Protein AF-K1R6K2-F1 (afdb_monomer)

Nearest PDB structures (foldseek):
  6g49-as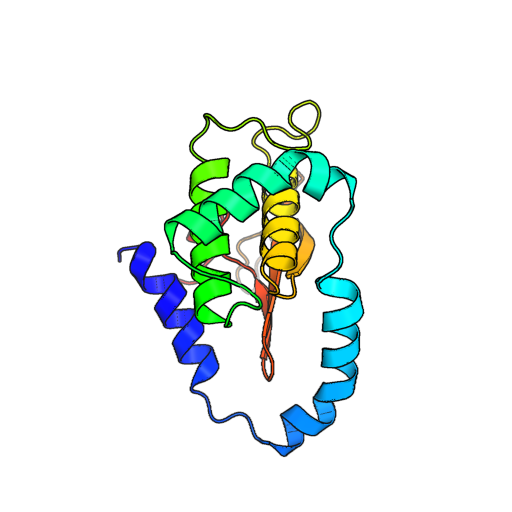sembly1_A  TM=6.440E-01  e=1.504E-04  Pseudomonas aeruginosa PAO1
  6g4h-assembly1_A  TM=6.684E-01  e=3.053E-04  Pseudomonas aeruginosa PAO1

Solvent-accessible surface area (backbone atoms only — not comparable to full-atom values): 10050 Å² total; per-residue (Å²): 130,66,70,87,55,52,58,62,46,54,57,49,58,70,68,65,57,86,65,56,68,68,55,50,61,69,44,40,70,56,48,56,49,41,54,68,60,25,34,68,63,61,66,70,56,46,71,76,44,37,69,60,58,51,48,44,32,52,76,73,71,57,74,87,82,64,52,75,67,56,20,50,53,38,37,51,57,47,49,54,55,50,69,69,76,81,48,88,54,81,54,54,90,80,33,59,97,36,46,58,32,49,15,51,55,51,20,45,45,29,11,70,46,70,41,34,26,39,68,43,76,50,72,66,78,88,81,54,92,99,54,93,74,85,86,53,79,87,30,49,45,33,40,27,29,36,61,38,90,86,77,44,80,40,76,54,88,76,53,95,78,51,74,79,70,57,84,129

Organism: NCBI:txid408170

pLDDT: mean 81.95, std 18.0, range [26.06, 97.25]

Sequence (168 aa):
ADTSTILPQILNDLQQSEVDSAYLQMESAYRDFVDAYALAVPQEFTDEMGSLLEEVKQNFNFFGVLTKEEAQLCALAFLETCFDGNTSLPLDSTAKGTTYQYATVAALALRYYGIPARYVEGFTVKTQENFNISATAENAGAWVEVYQDGVGWLPLALTPGLESLAPE

Foldseek 3Di:
DPPVPPVVVVVVVVVPPPQDPVQLVVCVVVVVVLLVPQLDADVVQCVQCVVVLVVLCVVVPHDDQDDPVSLVSSLVVSLCVCPVPPDDAPCCVPQNPFLQSSAVNSSNSSSPNSWRKDKDWDFDDDDDPPDDDDTDPVRTHMWMWTQDRSPGTDTDPPDVPCVVVPDD

Secondary structure (DSSP, 8-state):
--HHHHHHHHHHHHHHS---HHHHHHHHHHHHHHHHHHT---HHHHHHHHHHHHHHHHHTT--SSPPHHHHHHHHHHHHHHHTSS-S--TTTTTSTTSHHHHHHHHHHHHHHTT--EEEEEEE-----TT-PPPP-GGGEEEEEEEEETTTEEEE---STTTGGGS--

Mean predicted aligned error: 8.68 Å

Radius of gyration: 17.08 Å; Cα contacts (8 Å, |Δi|>4): 175; chains: 1; bounding box: 48×33×52 Å

Structure (mmCIF, N/CA/C/O backbone):
data_AF-K1R6K2-F1
#
_entry.id   AF-K1R6K2-F1
#
loop_
_atom_site.group_PDB
_atom_site.id
_atom_site.type_symbol
_atom_site.label_atom_id
_atom_site.label_alt_id
_atom_site.label_comp_id
_atom_site.label_asym_id
_atom_site.label_entity_id
_atom_site.label_seq_id
_atom_site.pdbx_PDB_ins_code
_atom_site.Cartn_x
_atom_site.Cartn_y
_atom_site.Cartn_z
_atom_site.occupancy
_atom_site.B_iso_or_equiv
_atom_site.auth_seq_id
_atom_site.auth_comp_id
_atom_site.auth_asym_id
_atom_site.auth_atom_id
_atom_site.pdbx_PDB_model_num
ATOM 1 N N . ALA A 1 1 ? -1.245 21.151 -10.884 1.00 43.44 1 ALA A N 1
ATOM 2 C CA . ALA A 1 1 ? -2.244 21.160 -9.801 1.00 43.44 1 ALA A CA 1
ATOM 3 C C . ALA A 1 1 ? -1.566 20.583 -8.568 1.00 43.44 1 ALA A C 1
ATOM 5 O O . ALA A 1 1 ? -0.800 19.641 -8.737 1.00 43.44 1 ALA A O 1
ATOM 6 N N . ASP A 1 2 ? -1.741 21.190 -7.392 1.00 40.12 2 ASP A N 1
ATOM 7 C CA . ASP A 1 2 ? -1.047 20.772 -6.167 1.00 40.12 2 ASP A CA 1
ATOM 8 C C . ASP A 1 2 ? -1.438 19.336 -5.797 1.00 40.12 2 ASP A C 1
ATOM 10 O O . ASP A 1 2 ? -2.604 19.053 -5.516 1.00 40.12 2 ASP A O 1
ATOM 14 N N . THR A 1 3 ? -0.463 18.428 -5.780 1.00 42.59 3 THR A N 1
ATOM 15 C CA . THR A 1 3 ? -0.616 16.999 -5.448 1.00 42.59 3 THR A CA 1
ATOM 16 C C . THR A 1 3 ? -1.313 16.766 -4.102 1.00 42.59 3 THR A C 1
ATOM 18 O O . THR A 1 3 ? -2.033 15.782 -3.950 1.00 42.59 3 THR A O 1
ATOM 21 N N . SER A 1 4 ? -1.217 17.725 -3.176 1.00 46.31 4 SER A N 1
ATOM 22 C CA . SER A 1 4 ? -1.889 17.718 -1.867 1.00 46.31 4 SER A CA 1
ATOM 23 C C . SER A 1 4 ? -3.427 17.847 -1.940 1.00 46.31 4 SER A C 1
ATOM 25 O O . SER A 1 4 ? -4.120 17.517 -0.983 1.00 46.31 4 SER A O 1
ATOM 27 N N . THR A 1 5 ? -3.987 18.275 -3.080 1.00 46.94 5 THR A N 1
ATOM 28 C CA . THR A 1 5 ? -5.449 18.412 -3.279 1.00 46.94 5 THR A CA 1
ATOM 29 C C . THR A 1 5 ? -6.058 17.349 -4.188 1.00 46.94 5 THR A C 1
ATOM 31 O O . THR A 1 5 ? -7.243 17.066 -4.070 1.00 46.94 5 THR A O 1
ATOM 34 N N . ILE A 1 6 ? -5.262 16.706 -5.045 1.00 52.41 6 ILE A N 1
ATOM 35 C CA . ILE A 1 6 ? -5.760 15.731 -6.030 1.00 52.41 6 ILE A CA 1
ATOM 36 C C . ILE A 1 6 ? -6.141 14.406 -5.365 1.00 52.41 6 ILE A C 1
ATOM 38 O O . ILE A 1 6 ? -7.193 13.847 -5.667 1.00 52.41 6 ILE A O 1
ATOM 42 N N . LEU A 1 7 ? -5.312 13.912 -4.443 1.00 48.44 7 LEU A N 1
ATOM 43 C CA . LEU A 1 7 ? -5.557 12.630 -3.784 1.00 48.44 7 LEU A CA 1
ATOM 44 C C . LEU A 1 7 ? -6.838 12.651 -2.922 1.00 48.44 7 LEU A C 1
ATOM 46 O O . LEU A 1 7 ? -7.667 11.762 -3.108 1.00 48.44 7 LEU A O 1
ATOM 50 N N . PRO A 1 8 ? -7.088 13.672 -2.074 1.00 55.22 8 PRO A N 1
ATOM 51 C CA . PRO A 1 8 ? -8.358 13.788 -1.354 1.00 55.22 8 PRO A CA 1
ATOM 52 C C . PRO A 1 8 ? -9.576 13.886 -2.282 1.00 55.22 8 PRO A C 1
ATOM 54 O O . PRO A 1 8 ? -10.631 13.342 -1.970 1.00 55.22 8 PRO A O 1
ATOM 57 N N . GLN A 1 9 ? -9.437 14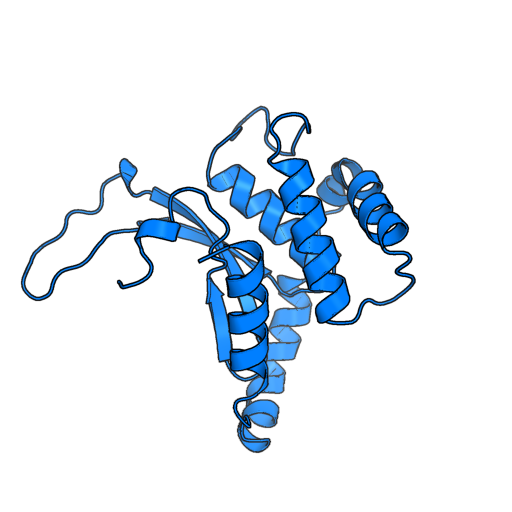.556 -3.432 1.00 50.06 9 GLN A N 1
ATOM 58 C CA . GLN A 1 9 ? -10.521 14.721 -4.402 1.00 50.06 9 GLN A CA 1
ATOM 59 C C . GLN A 1 9 ? -10.890 13.391 -5.070 1.00 50.06 9 GLN A C 1
ATOM 61 O O . GLN A 1 9 ? -12.061 13.034 -5.100 1.00 50.06 9 GLN A O 1
ATOM 66 N N . ILE A 1 10 ? -9.891 12.628 -5.533 1.00 57.06 10 ILE A N 1
ATOM 67 C CA . ILE A 1 10 ? -10.093 11.300 -6.130 1.00 57.06 10 ILE A CA 1
ATOM 68 C C . ILE A 1 10 ? -10.753 10.363 -5.115 1.00 57.06 10 ILE A C 1
ATOM 70 O O . ILE A 1 10 ? -11.705 9.664 -5.450 1.00 57.06 10 ILE A O 1
ATOM 74 N N . LEU A 1 11 ? -10.288 10.382 -3.863 1.00 50.09 11 LEU A N 1
ATOM 75 C CA . LEU A 1 11 ? -10.859 9.565 -2.793 1.00 50.09 11 LEU A CA 1
ATOM 76 C C . LEU A 1 11 ? -12.329 9.927 -2.516 1.00 50.09 11 LEU A C 1
ATOM 78 O O . LEU A 1 11 ? -13.146 9.027 -2.345 1.00 50.09 11 LEU A O 1
ATOM 82 N N . ASN A 1 12 ? -12.681 11.215 -2.539 1.00 55.56 12 ASN A N 1
ATOM 83 C CA . ASN A 1 12 ? -14.046 11.699 -2.308 1.00 55.56 12 ASN A CA 1
ATOM 84 C C . ASN A 1 12 ? -14.983 11.421 -3.502 1.00 55.56 12 ASN A C 1
ATOM 86 O O . ASN A 1 12 ? -16.118 10.984 -3.320 1.00 55.56 12 ASN A O 1
ATOM 90 N N . ASP A 1 13 ? -14.508 11.595 -4.736 1.00 54.56 13 ASP A N 1
ATOM 91 C CA . ASP A 1 13 ? -15.298 11.331 -5.947 1.00 54.56 13 ASP A CA 1
ATOM 92 C C . ASP A 1 13 ? -15.620 9.834 -6.097 1.00 54.56 13 ASP A C 1
ATOM 94 O O . ASP A 1 13 ? -16.729 9.465 -6.488 1.00 54.56 13 ASP A O 1
ATOM 98 N N . LEU A 1 14 ? -14.693 8.957 -5.697 1.00 51.47 14 LEU A N 1
ATOM 99 C CA . LEU A 1 14 ? -14.932 7.514 -5.635 1.00 51.47 14 LEU A CA 1
ATOM 100 C C . LEU A 1 14 ? -15.907 7.120 -4.505 1.00 51.47 14 LEU A C 1
ATOM 102 O O . LEU A 1 14 ? -16.511 6.051 -4.564 1.00 51.47 14 LEU A O 1
ATOM 106 N N . GLN A 1 15 ? -16.064 7.951 -3.468 1.00 52.81 15 GLN A N 1
ATOM 107 C CA . GLN A 1 15 ? -17.018 7.729 -2.371 1.00 52.81 15 GLN A CA 1
ATOM 108 C C . GLN A 1 15 ? -18.445 8.196 -2.711 1.00 52.81 15 GLN A C 1
ATOM 110 O O . GLN A 1 15 ? -19.398 7.697 -2.113 1.00 52.81 15 GLN A O 1
ATOM 115 N N . GLN A 1 16 ? -18.610 9.142 -3.647 1.00 53.47 16 GLN A N 1
ATOM 116 C CA . GLN A 1 16 ? -19.900 9.785 -3.944 1.00 53.47 16 GLN A CA 1
ATOM 117 C C . GLN A 1 16 ? -20.690 9.176 -5.107 1.00 53.47 16 GLN A C 1
ATOM 119 O O . GLN A 1 16 ? -21.864 9.514 -5.274 1.00 53.47 16 GLN A O 1
ATOM 124 N N . SER A 1 17 ? -20.118 8.271 -5.907 1.00 51.47 17 SER A N 1
ATOM 125 C CA . SER A 1 17 ? -20.939 7.491 -6.838 1.00 51.47 17 SER A CA 1
ATOM 126 C C . SER A 1 17 ? -21.860 6.588 -6.017 1.00 51.47 17 SER A C 1
ATOM 128 O O . SER A 1 17 ? -21.354 5.715 -5.319 1.00 51.47 17 SER A O 1
ATOM 130 N N . GLU A 1 18 ? -23.180 6.801 -6.056 1.00 50.28 18 GLU A N 1
ATOM 131 C CA . GLU A 1 18 ? -24.174 5.950 -5.384 1.00 50.28 18 GLU A CA 1
ATOM 132 C C . GLU A 1 18 ? -23.989 4.487 -5.819 1.00 50.28 18 GLU A C 1
ATOM 134 O O . GLU A 1 18 ? -24.503 4.043 -6.847 1.00 50.28 18 GLU A O 1
ATOM 139 N N . VAL A 1 19 ? -23.197 3.737 -5.051 1.00 55.12 19 VAL A N 1
ATOM 140 C CA . VAL A 1 19 ? -22.960 2.318 -5.284 1.00 55.12 19 VAL A CA 1
ATOM 141 C C . VAL A 1 19 ? -24.246 1.589 -4.921 1.00 55.12 19 VAL A C 1
ATOM 143 O O . VAL A 1 19 ? -24.709 1.647 -3.781 1.00 55.12 19 VAL A O 1
ATOM 146 N N . ASP A 1 20 ? -24.834 0.913 -5.904 1.00 59.75 20 ASP A N 1
ATOM 147 C CA . ASP A 1 20 ? -26.072 0.157 -5.750 1.00 59.75 20 ASP A CA 1
ATOM 148 C C . ASP A 1 20 ? -25.959 -0.821 -4.563 1.00 59.75 20 ASP A C 1
ATOM 150 O O . ASP A 1 20 ? -25.097 -1.704 -4.538 1.00 59.75 20 ASP A O 1
ATOM 154 N N . SER A 1 21 ? -26.814 -0.651 -3.549 1.00 65.94 21 SER A N 1
ATOM 155 C CA . SER A 1 21 ? -26.780 -1.414 -2.288 1.00 65.94 21 SER A CA 1
ATOM 156 C C . SER A 1 21 ? -26.759 -2.939 -2.484 1.00 65.94 21 SER A C 1
ATOM 158 O O . SER A 1 21 ? -26.180 -3.661 -1.670 1.00 65.94 21 SER A O 1
ATOM 160 N N . ALA A 1 22 ? -27.328 -3.431 -3.591 1.00 75.38 22 ALA A N 1
ATOM 161 C CA . ALA A 1 22 ? -27.310 -4.843 -3.957 1.00 75.38 22 ALA A CA 1
ATOM 162 C C . ALA A 1 22 ? -25.902 -5.341 -4.323 1.00 75.38 22 ALA A C 1
ATOM 164 O O . ALA A 1 22 ? -25.533 -6.464 -3.975 1.00 75.38 22 ALA A O 1
ATOM 165 N N . TYR A 1 23 ? -25.096 -4.507 -4.986 1.00 75.62 23 TYR A N 1
ATOM 166 C CA . TYR A 1 23 ? -23.710 -4.833 -5.309 1.00 75.62 23 TYR A CA 1
ATOM 167 C C . TYR A 1 23 ? -22.856 -4.913 -4.043 1.00 75.62 23 TYR A C 1
ATOM 169 O O . TYR A 1 23 ? -22.178 -5.915 -3.839 1.00 75.62 23 TYR A O 1
ATOM 177 N N . LEU A 1 24 ? -22.958 -3.926 -3.144 1.00 79.75 24 LEU A N 1
ATOM 178 C CA . LEU A 1 24 ? -22.221 -3.922 -1.869 1.00 79.75 24 LEU A CA 1
ATOM 179 C C . LEU A 1 24 ? -22.564 -5.117 -0.973 1.00 79.75 24 LEU A C 1
ATOM 181 O O . LEU A 1 24 ? -21.716 -5.588 -0.210 1.00 79.75 24 LEU A O 1
ATOM 185 N N . GLN A 1 25 ? -23.806 -5.598 -1.052 1.00 79.88 25 GLN A N 1
ATOM 186 C CA . GLN A 1 25 ? -24.227 -6.809 -0.358 1.00 79.88 25 GLN A CA 1
ATOM 187 C C . GLN A 1 25 ? -23.661 -8.071 -1.018 1.00 79.88 25 GLN A C 1
ATOM 189 O O . GLN A 1 25 ? -23.249 -8.989 -0.319 1.00 79.88 25 GLN A O 1
ATOM 194 N N . MET A 1 26 ? -23.615 -8.130 -2.350 1.00 81.00 26 MET A N 1
ATOM 195 C CA . MET A 1 26 ? -23.042 -9.270 -3.072 1.00 81.00 26 MET A CA 1
ATOM 196 C C . MET A 1 26 ? -21.515 -9.355 -2.920 1.00 81.00 26 MET A C 1
ATOM 198 O O . MET A 1 26 ? -20.956 -10.447 -2.854 1.00 81.00 26 MET A O 1
ATOM 202 N N . GLU A 1 27 ? -20.848 -8.208 -2.828 1.00 87.81 27 GLU A N 1
ATOM 203 C CA . GLU A 1 27 ? -19.400 -8.072 -2.663 1.00 87.81 27 GLU A CA 1
ATOM 204 C C . GLU A 1 27 ? -18.936 -8.278 -1.208 1.00 87.81 27 GLU A C 1
ATOM 206 O O . GLU A 1 27 ? -17.754 -8.522 -0.979 1.00 87.81 27 GLU A O 1
ATOM 211 N N . SER A 1 28 ? -19.842 -8.290 -0.222 1.00 86.50 28 SER A N 1
ATOM 212 C CA . SER A 1 28 ? -19.477 -8.324 1.203 1.00 86.50 28 SER A CA 1
ATOM 213 C C . SER A 1 28 ? -18.603 -9.517 1.597 1.00 86.50 28 SER A C 1
ATOM 215 O O . SER A 1 28 ? -17.694 -9.363 2.400 1.00 86.50 28 SER A O 1
ATOM 217 N N . ALA A 1 29 ? -18.830 -10.698 1.012 1.00 88.44 29 ALA A N 1
ATOM 218 C CA . ALA A 1 29 ? -18.008 -11.876 1.294 1.00 88.44 29 ALA A CA 1
ATOM 219 C C . ALA A 1 29 ? -16.556 -11.703 0.815 1.00 88.44 29 ALA A C 1
ATOM 221 O O . ALA A 1 29 ? -15.629 -12.242 1.420 1.00 88.44 29 ALA A O 1
ATOM 222 N N . TYR A 1 30 ? -16.355 -10.958 -0.275 1.00 89.19 30 TYR A N 1
ATOM 223 C CA . TYR A 1 30 ? -15.021 -10.611 -0.745 1.00 89.19 30 TYR A CA 1
ATOM 224 C C . TYR A 1 30 ? -14.399 -9.521 0.131 1.00 89.19 30 TYR A C 1
ATOM 226 O O . TYR A 1 30 ? -13.232 -9.650 0.491 1.00 89.19 30 TYR A O 1
ATOM 234 N N . ARG A 1 31 ? -15.181 -8.522 0.559 1.00 89.94 31 ARG A N 1
ATOM 235 C CA . ARG A 1 31 ? -14.742 -7.516 1.537 1.00 89.94 31 ARG A CA 1
ATOM 236 C C . ARG A 1 31 ? -14.250 -8.142 2.839 1.00 89.94 31 ARG A C 1
ATOM 238 O O . ARG A 1 31 ? -13.143 -7.845 3.261 1.00 89.94 31 ARG A O 1
ATOM 245 N N . ASP A 1 32 ? -15.005 -9.080 3.409 1.00 90.00 32 ASP A N 1
ATOM 246 C CA . ASP A 1 32 ? -14.619 -9.779 4.642 1.00 90.00 32 ASP A CA 1
ATOM 247 C C . ASP A 1 32 ? -13.285 -10.532 4.472 1.00 90.00 32 ASP A C 1
ATOM 249 O O . ASP A 1 32 ? -12.441 -10.558 5.371 1.00 90.00 32 ASP A O 1
ATOM 253 N N . PHE A 1 33 ? -13.064 -11.132 3.295 1.00 91.25 33 PHE A N 1
ATOM 254 C CA . PHE A 1 33 ? -11.782 -11.747 2.950 1.00 91.25 33 PHE A CA 1
ATOM 255 C C . PHE A 1 33 ? -10.655 -10.708 2.854 1.00 91.25 33 PHE A C 1
ATOM 257 O O . PHE A 1 33 ? -9.552 -10.951 3.352 1.00 91.25 33 PHE A O 1
ATOM 264 N N . VAL A 1 34 ? -10.921 -9.565 2.218 1.00 92.94 34 VAL A N 1
ATOM 265 C CA . VAL A 1 34 ? -9.960 -8.468 2.100 1.00 92.94 34 VAL A CA 1
ATOM 266 C C . VAL A 1 34 ? -9.589 -7.936 3.479 1.00 92.94 34 VAL A C 1
ATOM 268 O O . VAL A 1 34 ? -8.402 -7.845 3.763 1.00 92.94 34 VAL A O 1
ATOM 271 N N . ASP A 1 35 ? -10.547 -7.675 4.360 1.00 87.62 35 ASP A N 1
ATOM 272 C CA . ASP A 1 35 ? -10.273 -7.178 5.710 1.00 87.62 35 ASP A CA 1
ATOM 273 C C . ASP A 1 35 ? -9.438 -8.182 6.519 1.00 87.62 35 ASP A C 1
ATOM 275 O O . ASP A 1 35 ? -8.494 -7.804 7.211 1.00 87.62 35 ASP A O 1
ATOM 279 N N . ALA A 1 36 ? -9.706 -9.484 6.380 1.00 87.44 36 ALA A N 1
ATOM 280 C CA . ALA A 1 36 ? -8.939 -10.518 7.072 1.00 87.44 36 ALA A CA 1
ATOM 281 C C . ALA A 1 36 ? -7.482 -10.638 6.580 1.00 87.44 36 ALA A C 1
ATOM 283 O O . ALA A 1 36 ? -6.582 -10.941 7.364 1.00 87.44 36 ALA A O 1
ATOM 284 N N . TYR A 1 37 ? -7.239 -10.441 5.282 1.00 88.75 37 TYR A N 1
ATOM 285 C CA . TYR A 1 37 ? -5.927 -10.662 4.665 1.00 88.75 37 TYR A CA 1
ATOM 286 C C . TYR A 1 37 ? -5.108 -9.376 4.524 1.00 88.75 37 TYR A C 1
ATOM 288 O O . TYR A 1 37 ? -3.916 -9.326 4.834 1.00 88.75 37 TYR A O 1
ATOM 296 N N . ALA A 1 38 ? -5.749 -8.326 4.033 1.00 93.94 38 ALA A N 1
ATOM 297 C CA . ALA A 1 38 ? -5.127 -7.087 3.617 1.00 93.94 38 ALA A CA 1
ATOM 298 C C . ALA A 1 38 ? -5.071 -6.032 4.718 1.00 93.94 38 ALA A C 1
ATOM 300 O O . ALA A 1 38 ? -4.728 -4.906 4.396 1.00 93.94 38 ALA A O 1
ATOM 301 N N . LEU A 1 39 ? -5.351 -6.386 5.976 1.00 95.12 39 LEU A N 1
ATOM 302 C CA . LEU A 1 39 ? -5.063 -5.572 7.167 1.00 95.12 39 LEU A CA 1
ATOM 303 C C . LEU A 1 39 ? -3.978 -6.187 8.061 1.00 95.12 39 LEU A C 1
ATOM 305 O O . LEU A 1 39 ? -3.554 -5.572 9.035 1.00 95.12 39 LEU A O 1
ATOM 309 N N . ALA A 1 40 ? -3.489 -7.388 7.741 1.00 94.44 40 ALA A N 1
ATOM 310 C CA . ALA A 1 40 ? -2.468 -8.046 8.545 1.00 94.44 40 ALA A CA 1
ATOM 311 C C . ALA A 1 40 ? -1.122 -7.299 8.472 1.00 94.44 40 ALA A C 1
ATOM 313 O O . ALA A 1 40 ? -0.565 -7.095 7.383 1.00 94.44 40 ALA A O 1
ATOM 314 N N . VAL A 1 41 ? -0.584 -6.951 9.646 1.00 95.94 41 VAL A N 1
ATOM 315 C CA . VAL A 1 41 ? 0.726 -6.312 9.825 1.00 95.94 41 VAL A CA 1
ATOM 316 C C . VAL A 1 41 ? 1.646 -7.264 10.603 1.00 95.94 41 VAL A C 1
ATOM 318 O O . VAL A 1 41 ? 1.268 -7.693 11.694 1.00 95.94 41 VAL A O 1
ATOM 321 N N . PRO A 1 42 ? 2.827 -7.628 10.069 1.00 95.69 42 PRO A N 1
ATOM 322 C CA . PRO A 1 42 ? 3.807 -8.433 10.795 1.00 95.69 42 PRO A CA 1
ATOM 323 C C . PRO A 1 42 ? 4.315 -7.726 12.054 1.00 95.69 42 PRO A C 1
ATOM 325 O O . PRO A 1 42 ? 4.496 -6.505 12.052 1.00 95.69 42 PRO A O 1
ATOM 328 N N . GLN A 1 43 ? 4.600 -8.503 13.102 1.00 96.06 43 GLN A N 1
ATOM 329 C CA . GLN A 1 43 ? 5.076 -7.963 14.377 1.00 96.06 43 GLN A CA 1
ATOM 330 C C . GLN A 1 43 ? 6.405 -7.218 14.207 1.00 96.06 43 GLN A C 1
ATOM 332 O O . GLN A 1 43 ? 6.598 -6.163 14.801 1.00 96.06 43 GLN A O 1
ATOM 337 N N . GLU A 1 44 ? 7.282 -7.706 13.329 1.00 95.19 44 GLU A N 1
ATOM 338 C CA . GLU A 1 44 ? 8.582 -7.096 13.050 1.00 95.19 44 GLU A CA 1
ATOM 339 C C . GLU A 1 44 ? 8.435 -5.655 12.541 1.00 95.19 44 GLU A C 1
ATOM 341 O O . GLU A 1 44 ? 9.156 -4.760 12.973 1.00 95.19 44 GLU A O 1
ATOM 346 N N . PHE A 1 45 ? 7.445 -5.397 11.679 1.00 96.06 45 PHE A N 1
ATOM 347 C CA . PHE A 1 45 ? 7.178 -4.041 11.201 1.00 96.06 45 PHE A CA 1
ATOM 348 C C . PHE A 1 45 ? 6.652 -3.141 12.321 1.00 96.06 45 PHE A C 1
ATOM 350 O O . PHE A 1 45 ? 7.042 -1.979 12.410 1.00 96.06 45 PHE A O 1
ATOM 357 N N . THR A 1 46 ? 5.785 -3.665 13.193 1.00 96.56 46 THR A N 1
ATOM 358 C CA . THR A 1 46 ? 5.298 -2.892 14.345 1.00 96.56 46 THR A CA 1
ATOM 359 C C . THR A 1 46 ? 6.388 -2.634 15.381 1.00 96.56 46 THR A C 1
ATOM 361 O O . THR A 1 46 ? 6.383 -1.573 15.997 1.00 96.56 46 THR A O 1
ATOM 364 N N . ASP A 1 47 ? 7.342 -3.547 15.545 1.00 96.25 47 ASP A N 1
ATOM 365 C CA . ASP A 1 47 ? 8.472 -3.367 16.456 1.00 96.25 47 ASP A CA 1
ATOM 366 C C . ASP A 1 47 ? 9.424 -2.274 15.944 1.00 96.25 47 ASP A C 1
ATOM 368 O O . ASP A 1 47 ? 9.911 -1.461 16.729 1.00 96.25 47 ASP A O 1
ATOM 372 N N . GLU A 1 48 ? 9.654 -2.217 14.627 1.00 94.88 48 GLU A N 1
ATOM 373 C CA . GLU A 1 48 ? 10.526 -1.219 13.996 1.00 94.88 48 GLU A CA 1
ATOM 374 C C . GLU A 1 48 ? 9.857 0.160 13.854 1.00 94.88 48 GLU A C 1
ATOM 376 O O . GLU A 1 48 ? 10.460 1.177 14.196 1.00 94.88 48 GLU A O 1
ATOM 381 N N . MET A 1 49 ? 8.609 0.210 13.373 1.00 95.69 49 MET A N 1
ATOM 382 C CA . MET A 1 49 ? 7.945 1.458 12.963 1.00 95.69 49 MET A CA 1
ATOM 383 C C . MET A 1 49 ? 6.803 1.898 13.886 1.00 95.69 49 MET A C 1
ATOM 385 O O . MET A 1 49 ? 6.300 3.013 13.746 1.00 95.69 49 MET A O 1
ATOM 389 N N . GLY A 1 50 ? 6.385 1.062 14.842 1.00 95.75 50 GLY A N 1
ATOM 390 C CA . GLY A 1 50 ? 5.191 1.292 15.665 1.00 95.75 50 GLY A CA 1
ATOM 391 C C . GLY A 1 50 ? 5.217 2.594 16.459 1.00 95.75 50 GLY A C 1
ATOM 392 O O . GLY A 1 50 ? 4.201 3.279 16.538 1.00 95.75 50 GLY A O 1
ATOM 393 N N . SER A 1 51 ? 6.380 2.978 16.994 1.00 95.00 51 SER A N 1
ATOM 394 C CA . SER A 1 51 ? 6.512 4.247 17.727 1.00 95.00 51 SER A CA 1
ATOM 395 C C . SER A 1 51 ? 6.234 5.452 16.825 1.00 95.00 51 SER A C 1
ATOM 397 O O . SER A 1 51 ? 5.512 6.357 17.231 1.00 95.00 51 SER A O 1
ATOM 399 N N . LEU A 1 52 ? 6.748 5.432 15.590 1.00 95.19 52 LEU A N 1
ATOM 400 C CA . LEU A 1 52 ? 6.535 6.505 14.619 1.00 95.19 52 LEU A CA 1
ATOM 401 C C . LEU A 1 52 ? 5.082 6.530 14.118 1.00 95.19 52 LEU A C 1
ATOM 403 O O . LEU A 1 52 ? 4.496 7.600 13.974 1.00 95.19 52 LEU A O 1
ATOM 407 N N . LEU A 1 53 ? 4.478 5.360 13.890 1.00 96.06 53 LEU A N 1
ATOM 408 C CA . LEU A 1 53 ? 3.068 5.248 13.497 1.00 96.06 53 LEU A CA 1
ATOM 409 C C . LEU A 1 53 ? 2.126 5.821 14.576 1.00 96.06 53 LEU A C 1
ATOM 411 O O . LEU A 1 53 ? 1.191 6.563 14.272 1.00 96.06 53 LEU A O 1
ATOM 415 N N . GLU A 1 54 ? 2.377 5.521 15.852 1.00 95.69 54 GLU A N 1
ATOM 416 C CA . GLU A 1 54 ? 1.581 6.075 16.954 1.00 95.69 54 GLU A CA 1
ATOM 417 C C . GLU A 1 54 ? 1.853 7.565 17.191 1.00 95.69 54 GLU A C 1
ATOM 419 O O . GLU A 1 54 ? 0.917 8.310 17.486 1.00 95.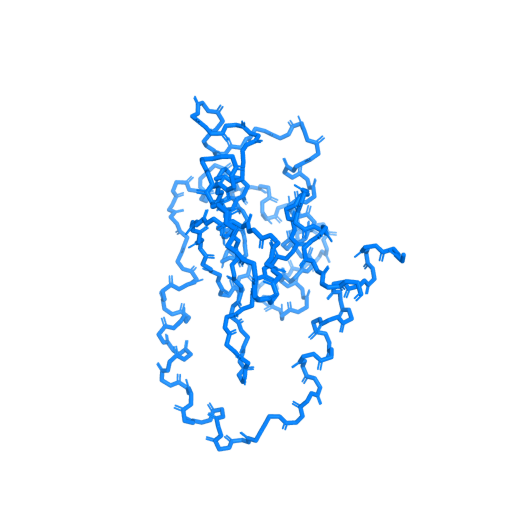69 54 GLU A O 1
ATOM 424 N N . GLU A 1 55 ? 3.092 8.031 17.011 1.00 95.25 55 GLU A N 1
ATOM 425 C CA . GLU A 1 55 ? 3.426 9.459 17.073 1.00 95.25 55 GLU A CA 1
ATOM 426 C C . GLU A 1 55 ? 2.617 10.265 16.047 1.00 95.25 55 GLU A C 1
ATOM 428 O O . GLU A 1 55 ? 2.034 11.297 16.384 1.00 95.25 55 GLU A O 1
ATOM 433 N N . VAL A 1 56 ? 2.488 9.762 14.815 1.00 95.44 56 VAL A N 1
ATOM 434 C CA . VAL A 1 56 ? 1.671 10.405 13.776 1.00 95.44 56 VAL A CA 1
ATOM 435 C C . VAL A 1 56 ? 0.207 10.533 14.210 1.00 95.44 56 VAL A C 1
ATOM 437 O O . VAL A 1 56 ? -0.367 11.615 14.081 1.00 95.44 56 VAL A O 1
ATOM 440 N N . LYS A 1 57 ? -0.404 9.486 14.781 1.00 95.25 57 LYS A N 1
ATOM 441 C CA . LYS A 1 57 ? -1.785 9.564 15.308 1.00 95.25 57 LYS A CA 1
ATOM 442 C C . LYS A 1 57 ? -1.923 10.612 16.409 1.00 95.25 57 LYS A C 1
ATOM 444 O O . LYS A 1 57 ? -2.880 11.389 16.412 1.00 95.25 57 LYS A O 1
ATOM 449 N N . GLN A 1 58 ? -0.959 10.656 17.327 1.00 94.94 58 GLN A N 1
ATOM 450 C CA . GLN A 1 58 ? -0.952 11.607 18.438 1.00 94.94 58 GLN A CA 1
ATOM 451 C C . GLN A 1 58 ? -0.809 13.053 17.959 1.00 94.94 58 GLN A C 1
ATOM 453 O O . GLN A 1 58 ? -1.491 13.929 18.488 1.00 94.94 58 GLN A O 1
ATOM 458 N N . ASN A 1 59 ? -0.008 13.301 16.919 1.00 95.12 59 ASN A N 1
ATOM 459 C CA . ASN A 1 59 ? 0.156 14.632 16.328 1.00 95.12 59 ASN A CA 1
ATOM 460 C C . ASN A 1 59 ? -1.159 15.194 15.763 1.00 95.12 59 ASN A C 1
ATOM 462 O O . ASN A 1 59 ? -1.388 16.404 15.820 1.00 95.12 59 ASN A O 1
ATOM 466 N N . PHE A 1 60 ? -2.055 14.328 15.284 1.00 94.12 60 PHE A N 1
ATOM 467 C CA . PHE A 1 60 ? -3.404 14.713 14.861 1.00 94.12 60 PHE A CA 1
ATOM 468 C C . PHE A 1 60 ? -4.450 14.692 15.987 1.00 94.12 60 PHE A C 1
ATOM 470 O O . PHE A 1 60 ? -5.586 15.108 15.772 1.00 94.12 60 PHE A O 1
ATOM 477 N N . ASN A 1 61 ? -4.081 14.282 17.206 1.00 95.56 61 ASN A N 1
ATOM 478 C CA . ASN A 1 61 ? -4.993 14.037 18.331 1.00 95.56 61 ASN A CA 1
ATOM 479 C C . ASN A 1 61 ? -6.065 12.972 18.034 1.00 95.56 61 ASN A C 1
ATOM 481 O O . ASN A 1 61 ? -7.181 13.054 18.553 1.00 95.56 61 ASN A O 1
ATOM 485 N N . PHE A 1 62 ? -5.740 11.974 17.210 1.00 94.06 62 PHE A N 1
ATOM 486 C CA . PHE A 1 62 ? -6.636 10.852 16.942 1.00 94.06 62 PHE A CA 1
ATOM 487 C C . PHE A 1 62 ? -6.414 9.728 17.957 1.00 94.06 62 PHE A C 1
ATOM 489 O O . PHE A 1 62 ? -5.281 9.364 18.278 1.00 94.06 62 PHE A O 1
ATOM 496 N N . PHE A 1 63 ? -7.509 9.156 18.460 1.00 89.25 63 PHE A N 1
ATOM 497 C CA . PHE A 1 63 ? -7.488 8.116 19.488 1.00 89.25 63 PHE A CA 1
ATOM 498 C C . PHE A 1 63 ? -8.466 6.992 19.148 1.00 89.25 63 PHE A C 1
ATOM 500 O O . PHE A 1 63 ? -9.567 7.237 18.664 1.00 89.25 63 PHE A O 1
ATOM 507 N N . GLY A 1 64 ? -8.099 5.754 19.487 1.00 89.06 64 GLY A N 1
ATOM 508 C CA . GLY A 1 64 ? -8.950 4.589 19.247 1.00 89.06 64 GLY A CA 1
ATOM 509 C C . GLY A 1 64 ? -8.973 4.156 17.780 1.00 89.06 64 GLY A C 1
ATOM 510 O O . GLY A 1 64 ? -7.944 4.192 17.106 1.00 89.06 64 GLY A O 1
ATOM 511 N N . VAL A 1 65 ? -10.136 3.679 17.327 1.00 90.12 65 VAL A N 1
ATOM 512 C CA . VAL A 1 65 ? -10.353 3.248 15.939 1.00 90.12 65 VAL A CA 1
ATOM 513 C C . VAL A 1 65 ? -10.525 4.484 15.065 1.00 90.12 65 VAL A C 1
ATOM 515 O O . VAL A 1 65 ? -11.384 5.314 15.351 1.00 90.12 65 VAL A O 1
ATOM 518 N N . LEU A 1 66 ? -9.712 4.583 14.015 1.00 92.38 66 LEU A N 1
ATOM 519 C CA . LEU A 1 66 ? -9.740 5.697 13.074 1.00 92.38 66 LEU A CA 1
ATOM 520 C C . LEU A 1 66 ? -10.930 5.575 12.117 1.00 92.38 66 LEU A C 1
ATOM 522 O O . LEU A 1 66 ? -11.290 4.481 11.675 1.00 92.38 66 LEU A O 1
ATOM 526 N N . THR A 1 67 ? -11.514 6.713 11.760 1.00 90.81 67 THR A N 1
ATOM 527 C CA . THR A 1 67 ? -12.351 6.840 10.560 1.00 90.81 67 THR A CA 1
ATOM 528 C C . THR A 1 67 ? -11.504 6.670 9.294 1.00 90.81 67 THR A C 1
ATOM 530 O O . THR A 1 67 ? -10.271 6.716 9.342 1.00 90.81 67 THR A O 1
ATOM 533 N N . LYS A 1 68 ? -12.151 6.486 8.135 1.00 83.50 68 LYS A N 1
ATOM 534 C CA . LYS A 1 68 ? -11.443 6.334 6.851 1.00 83.50 68 LYS A CA 1
ATOM 535 C C . LYS A 1 68 ? -10.582 7.566 6.549 1.00 83.50 68 LYS A C 1
ATOM 537 O O . LYS A 1 68 ? -9.440 7.428 6.120 1.00 83.50 68 LYS A O 1
ATOM 542 N N . GLU A 1 69 ? -11.102 8.755 6.825 1.00 84.31 69 GLU A N 1
ATOM 543 C CA . GLU A 1 69 ? -10.431 10.031 6.576 1.00 84.31 69 GLU A CA 1
ATOM 544 C C . GLU A 1 69 ? -9.240 10.234 7.525 1.00 84.31 69 GLU A C 1
ATOM 546 O O . GLU A 1 69 ? -8.155 10.623 7.094 1.00 84.31 69 GLU A O 1
ATOM 551 N N . GLU A 1 70 ? -9.401 9.910 8.811 1.00 90.19 70 GLU A N 1
ATOM 552 C CA . GLU A 1 70 ? -8.308 9.964 9.793 1.00 90.19 70 GLU A CA 1
ATOM 553 C C . GLU A 1 70 ? -7.194 8.970 9.446 1.00 90.19 70 GLU A C 1
ATOM 555 O O . GLU A 1 70 ? -6.013 9.318 9.493 1.00 90.19 70 GLU A O 1
ATOM 560 N N . ALA A 1 71 ? -7.558 7.752 9.035 1.00 89.94 71 ALA A N 1
ATOM 561 C CA . ALA A 1 71 ? -6.606 6.742 8.593 1.00 89.94 71 ALA A CA 1
ATOM 562 C C . ALA A 1 71 ? -5.801 7.207 7.371 1.00 89.94 71 ALA A C 1
ATOM 564 O O . ALA A 1 71 ? -4.586 7.012 7.322 1.00 89.94 71 ALA A O 1
ATOM 565 N N . GLN A 1 72 ? -6.455 7.860 6.405 1.00 86.75 72 GLN A N 1
ATOM 566 C CA . GLN A 1 72 ? -5.796 8.411 5.218 1.00 86.75 72 GLN A CA 1
ATOM 567 C C . GLN A 1 72 ? -4.813 9.527 5.578 1.00 86.75 72 GLN A C 1
ATOM 569 O O . GLN A 1 72 ? -3.690 9.532 5.074 1.00 86.75 72 GLN A O 1
ATOM 574 N N . LEU A 1 73 ? -5.203 10.440 6.473 1.00 86.31 73 LEU A N 1
ATOM 575 C CA . LEU A 1 73 ? -4.330 11.516 6.948 1.00 86.31 73 LEU A CA 1
ATOM 576 C C . LEU A 1 73 ? -3.099 10.968 7.676 1.00 86.31 73 LEU A C 1
ATOM 578 O O . LEU A 1 73 ? -1.979 11.395 7.394 1.00 86.31 73 LEU A O 1
ATOM 582 N N . CYS A 1 74 ? -3.285 9.991 8.568 1.00 91.44 74 CYS A N 1
ATOM 583 C CA . CYS A 1 74 ? -2.174 9.343 9.259 1.00 91.44 74 CYS A CA 1
ATOM 584 C C . CYS A 1 74 ? -1.249 8.592 8.295 1.00 91.44 74 CYS A C 1
ATOM 586 O O . CYS A 1 74 ? -0.028 8.719 8.395 1.00 91.44 74 CYS A O 1
ATOM 588 N N . ALA A 1 75 ? -1.809 7.839 7.343 1.00 90.12 75 ALA A N 1
ATOM 589 C CA . ALA A 1 75 ? -1.020 7.130 6.344 1.00 90.12 75 ALA A CA 1
ATOM 590 C C . ALA A 1 75 ? -0.177 8.101 5.512 1.00 90.12 75 ALA A C 1
ATOM 592 O O . ALA A 1 75 ? 1.026 7.895 5.376 1.00 90.12 75 ALA A O 1
ATOM 593 N N . LEU A 1 76 ? -0.777 9.184 5.012 1.00 87.44 76 LEU A N 1
ATOM 594 C CA . LEU A 1 76 ? -0.066 10.182 4.216 1.00 87.44 76 LEU A CA 1
ATOM 595 C C . LEU A 1 76 ? 1.072 10.833 5.011 1.00 87.44 76 LEU A C 1
ATOM 597 O O . LEU A 1 76 ? 2.216 10.797 4.565 1.00 87.44 76 LEU A O 1
ATOM 601 N N . ALA A 1 77 ? 0.786 11.346 6.209 1.00 89.19 77 ALA A N 1
ATOM 602 C CA . ALA A 1 77 ? 1.785 12.018 7.040 1.00 89.19 77 ALA A CA 1
ATOM 603 C C . ALA A 1 77 ? 2.950 11.091 7.433 1.00 89.19 77 ALA A C 1
ATOM 605 O O . ALA A 1 77 ? 4.115 11.499 7.450 1.00 89.19 77 ALA A O 1
ATOM 606 N N . PHE A 1 78 ? 2.652 9.820 7.720 1.00 92.31 78 PHE A N 1
ATOM 607 C CA . PHE A 1 78 ? 3.677 8.822 8.007 1.00 92.31 78 PHE A CA 1
ATOM 608 C C . PHE A 1 78 ? 4.578 8.564 6.797 1.00 92.31 78 PHE A C 1
ATOM 610 O O . PHE A 1 78 ? 5.800 8.524 6.940 1.00 92.31 78 PHE A O 1
ATOM 617 N N . LEU A 1 79 ? 3.996 8.402 5.606 1.00 89.56 79 LEU A N 1
ATOM 618 C CA . LEU A 1 79 ? 4.765 8.143 4.390 1.00 89.56 79 LEU A CA 1
ATOM 619 C C . LEU A 1 79 ? 5.606 9.357 3.989 1.00 89.56 79 LEU A C 1
ATOM 621 O O . LEU A 1 79 ? 6.768 9.186 3.635 1.00 89.56 79 LEU A O 1
ATOM 625 N N . GLU A 1 80 ? 5.076 10.571 4.122 1.00 86.31 80 GLU A N 1
ATOM 626 C CA . GLU A 1 80 ? 5.850 11.801 3.920 1.00 86.31 80 GLU A CA 1
ATOM 627 C C . GLU A 1 80 ? 7.075 11.855 4.843 1.00 86.31 80 GLU A C 1
ATOM 629 O O . GLU A 1 80 ? 8.175 12.153 4.385 1.00 86.31 80 GLU A O 1
ATOM 634 N N . THR A 1 81 ? 6.911 11.476 6.114 1.00 87.44 81 THR A N 1
ATOM 635 C CA . THR A 1 81 ? 8.014 11.407 7.088 1.00 87.44 81 THR A CA 1
ATOM 636 C C . THR A 1 81 ? 9.015 10.300 6.750 1.00 87.44 81 THR A C 1
ATOM 638 O O . THR A 1 81 ? 10.223 10.477 6.879 1.00 87.44 81 THR A O 1
ATOM 641 N N . CYS A 1 82 ? 8.542 9.139 6.299 1.00 86.25 82 CYS A N 1
ATOM 642 C CA . CYS A 1 82 ? 9.415 8.023 5.937 1.00 86.25 82 CYS A CA 1
ATOM 643 C C . CYS A 1 82 ? 10.299 8.341 4.728 1.00 86.25 82 CYS A C 1
ATOM 645 O O . CYS A 1 82 ? 11.459 7.932 4.682 1.00 86.25 82 CYS A O 1
ATOM 647 N N . PHE A 1 83 ? 9.755 9.055 3.743 1.00 81.25 83 PHE A N 1
ATOM 648 C CA . PHE A 1 83 ? 10.417 9.297 2.462 1.00 81.25 83 PHE A CA 1
ATOM 649 C C . PHE A 1 83 ? 11.023 10.701 2.331 1.00 81.25 83 PHE A C 1
ATOM 651 O O . PHE A 1 83 ? 11.452 11.080 1.242 1.00 81.25 83 PHE A O 1
ATOM 658 N N . ASP A 1 84 ? 11.145 11.437 3.440 1.00 79.44 84 ASP A N 1
ATOM 659 C CA . ASP A 1 84 ? 11.885 12.704 3.519 1.00 79.44 84 ASP A CA 1
ATOM 660 C C . ASP A 1 84 ? 13.420 12.528 3.423 1.00 79.44 84 ASP A C 1
ATOM 662 O O . ASP A 1 84 ? 14.160 13.501 3.264 1.00 79.44 84 ASP A O 1
ATOM 666 N N . GLY A 1 85 ? 13.899 11.278 3.496 1.00 72.69 85 GLY A N 1
ATOM 667 C CA . GLY A 1 85 ? 15.305 10.883 3.385 1.00 72.69 85 GLY A CA 1
ATOM 668 C C . GLY A 1 85 ? 16.071 10.774 4.708 1.00 72.69 85 GLY A C 1
ATOM 669 O O . GLY A 1 85 ? 17.238 10.377 4.684 1.00 72.69 85 GLY A O 1
ATOM 670 N N . ASN A 1 86 ? 15.448 11.082 5.849 1.00 78.25 86 ASN A N 1
ATOM 671 C CA . ASN A 1 86 ? 16.093 11.087 7.169 1.00 78.25 86 ASN A CA 1
ATOM 672 C C . ASN A 1 86 ? 15.701 9.890 8.045 1.00 78.25 86 ASN A C 1
ATOM 674 O O . ASN A 1 86 ? 16.377 9.602 9.036 1.00 78.25 86 ASN A O 1
ATOM 678 N N . THR A 1 87 ? 14.631 9.187 7.682 1.00 83.88 87 THR A N 1
ATOM 679 C CA . THR A 1 87 ? 14.119 8.042 8.437 1.00 83.88 87 THR A CA 1
ATOM 680 C C . THR A 1 87 ? 14.820 6.746 8.020 1.00 83.88 87 THR A C 1
ATOM 682 O O . THR A 1 87 ? 14.935 6.435 6.836 1.00 83.88 87 THR A O 1
ATOM 685 N N . SER A 1 88 ? 15.292 5.964 8.997 1.00 89.56 88 SER A N 1
ATOM 686 C CA . SER A 1 88 ? 15.747 4.590 8.745 1.00 89.56 88 SER A CA 1
ATOM 687 C C . SER A 1 88 ? 14.529 3.705 8.513 1.00 89.56 88 SER A C 1
ATOM 689 O O . SER A 1 88 ? 13.674 3.620 9.391 1.00 89.56 88 SER A O 1
ATOM 691 N N . LEU A 1 89 ? 14.459 3.036 7.363 1.00 91.19 89 LEU A N 1
ATOM 692 C CA . LEU A 1 89 ? 13.301 2.227 6.988 1.00 91.19 89 LEU A CA 1
ATOM 693 C C . LEU A 1 89 ? 13.612 0.725 7.018 1.00 91.19 89 LEU A C 1
ATOM 695 O O . LEU A 1 89 ? 14.763 0.323 6.808 1.00 91.19 89 LEU A O 1
ATOM 699 N N . PRO A 1 90 ? 12.586 -0.128 7.197 1.00 92.31 90 PRO A N 1
ATOM 700 C CA . PRO A 1 90 ? 12.714 -1.557 6.956 1.00 92.31 90 PRO A CA 1
ATOM 701 C C . PRO A 1 90 ? 13.308 -1.815 5.567 1.00 92.31 90 PRO A C 1
ATOM 703 O O . PRO A 1 90 ? 13.045 -1.075 4.616 1.00 92.31 90 PRO A O 1
ATOM 706 N N . LEU A 1 91 ? 14.105 -2.876 5.434 1.00 90.69 91 LEU A N 1
ATOM 707 C CA . LEU A 1 91 ? 14.807 -3.239 4.191 1.00 90.69 91 LEU A CA 1
ATOM 708 C C . LEU A 1 91 ? 15.895 -2.245 3.733 1.00 90.69 91 LEU A C 1
ATOM 710 O O . LEU A 1 91 ? 16.394 -2.365 2.614 1.00 90.69 91 LEU A O 1
ATOM 714 N N . ASP A 1 92 ? 16.342 -1.318 4.588 1.00 90.62 92 ASP A N 1
ATOM 715 C CA . ASP A 1 92 ? 17.428 -0.375 4.265 1.00 90.62 92 ASP A CA 1
ATOM 716 C C . ASP A 1 92 ? 18.747 -1.055 3.851 1.00 90.62 92 ASP A C 1
ATOM 718 O O . ASP A 1 92 ? 19.568 -0.475 3.142 1.00 90.62 92 ASP A O 1
ATOM 722 N N . SER A 1 93 ? 18.982 -2.294 4.277 1.00 91.69 93 SER A N 1
ATOM 723 C CA . SER A 1 93 ? 20.178 -3.053 3.901 1.00 91.69 93 SER A CA 1
ATOM 724 C C . SER A 1 93 ? 20.061 -3.768 2.551 1.00 91.69 93 SER A C 1
ATOM 726 O O . SER A 1 93 ? 21.082 -4.187 2.006 1.00 91.69 93 SER A O 1
ATOM 728 N N . THR A 1 94 ? 18.851 -3.924 2.004 1.00 92.31 94 THR A N 1
ATOM 729 C CA . THR A 1 94 ? 18.589 -4.782 0.833 1.00 92.31 94 THR A CA 1
ATOM 730 C C . THR A 1 94 ? 17.902 -4.065 -0.325 1.00 92.31 94 THR A C 1
ATOM 732 O O . THR A 1 94 ? 18.196 -4.376 -1.476 1.00 92.31 94 THR A O 1
ATOM 735 N N . ALA A 1 95 ? 17.010 -3.114 -0.048 1.00 89.00 95 ALA A N 1
ATOM 736 C CA . ALA A 1 95 ? 16.133 -2.493 -1.041 1.00 89.00 95 ALA A CA 1
ATOM 737 C C . ALA A 1 95 ? 16.032 -0.965 -0.885 1.00 89.00 95 ALA A C 1
ATOM 739 O O . ALA A 1 95 ? 15.081 -0.354 -1.379 1.00 89.00 95 ALA A O 1
ATOM 740 N N . LYS A 1 96 ? 17.002 -0.341 -0.208 1.00 89.31 96 LYS A N 1
ATOM 741 C CA . LYS A 1 96 ? 16.986 1.092 0.103 1.00 89.31 96 LYS A CA 1
ATOM 742 C C . LYS A 1 96 ? 16.739 1.973 -1.115 1.00 89.31 96 LYS A C 1
ATOM 744 O O . LYS A 1 96 ? 17.449 1.871 -2.114 1.00 89.31 96 LYS A O 1
ATOM 749 N N . GLY A 1 97 ? 15.761 2.867 -1.000 1.00 85.62 97 GLY A N 1
ATOM 750 C CA . GLY A 1 97 ? 15.426 3.843 -2.037 1.00 85.62 97 GLY A CA 1
ATOM 751 C C . GLY A 1 97 ? 14.825 3.232 -3.306 1.00 85.62 97 GLY A C 1
ATOM 752 O O . GLY A 1 97 ? 14.784 3.898 -4.337 1.00 85.62 97 GLY A O 1
ATOM 753 N N . THR A 1 98 ? 14.381 1.972 -3.259 1.00 88.44 98 THR A N 1
ATOM 754 C CA . THR A 1 98 ? 13.724 1.306 -4.392 1.00 88.44 98 THR A CA 1
ATOM 755 C C . THR A 1 98 ? 12.202 1.317 -4.254 1.00 88.44 98 THR A C 1
ATOM 757 O O . THR A 1 98 ? 11.657 1.475 -3.159 1.00 88.44 98 THR A O 1
ATOM 760 N N . THR A 1 99 ? 11.504 1.066 -5.364 1.00 90.69 99 THR A N 1
ATOM 761 C CA . THR A 1 99 ? 10.042 0.894 -5.376 1.00 90.69 99 THR A CA 1
ATOM 762 C C . THR A 1 99 ? 9.581 -0.282 -4.504 1.00 90.69 99 THR A C 1
ATOM 764 O O . THR A 1 99 ? 8.508 -0.211 -3.917 1.00 90.69 99 THR A O 1
ATOM 767 N N . TYR A 1 100 ? 10.414 -1.314 -4.326 1.00 92.50 100 TYR A N 1
ATOM 768 C CA . TYR A 1 100 ? 10.146 -2.474 -3.464 1.00 92.50 100 TYR A CA 1
ATOM 769 C C . TYR A 1 100 ? 10.094 -2.097 -1.977 1.00 92.50 100 TYR A C 1
ATOM 771 O O . TYR A 1 100 ? 9.144 -2.455 -1.276 1.00 92.50 100 TYR A O 1
ATOM 779 N N . GLN A 1 101 ? 11.080 -1.329 -1.492 1.00 92.38 101 GLN A N 1
ATOM 780 C CA . GLN A 1 101 ? 11.059 -0.809 -0.119 1.00 92.38 101 GLN A CA 1
ATOM 781 C C . GLN A 1 101 ? 9.878 0.140 0.072 1.00 92.38 101 GLN A C 1
ATOM 783 O O . GLN A 1 101 ? 9.132 0.000 1.040 1.00 92.38 101 GLN A O 1
ATOM 788 N N . TYR A 1 102 ? 9.685 1.056 -0.881 1.00 91.00 102 TYR A N 1
ATOM 789 C CA . TYR A 1 102 ? 8.577 2.000 -0.860 1.00 91.00 102 TYR A CA 1
ATOM 790 C C . TYR A 1 102 ? 7.231 1.280 -0.713 1.00 91.00 102 TYR A C 1
ATOM 792 O O . TYR A 1 102 ? 6.488 1.534 0.233 1.00 91.00 102 TYR A O 1
ATOM 800 N N . ALA A 1 103 ? 6.935 0.335 -1.610 1.00 93.00 103 ALA A N 1
ATOM 801 C CA . ALA A 1 103 ? 5.662 -0.371 -1.625 1.00 93.00 103 ALA A CA 1
ATOM 802 C C . ALA A 1 103 ? 5.472 -1.265 -0.391 1.00 93.00 103 ALA A C 1
ATOM 804 O O . ALA A 1 103 ? 4.352 -1.397 0.098 1.00 93.00 103 ALA A O 1
ATOM 805 N N . THR A 1 104 ? 6.552 -1.832 0.156 1.00 95.00 104 THR A N 1
ATOM 806 C CA . THR A 1 104 ? 6.493 -2.600 1.408 1.00 95.00 104 THR A CA 1
ATOM 807 C C . THR A 1 104 ? 6.077 -1.711 2.579 1.00 95.00 104 THR A C 1
ATOM 809 O O . THR A 1 104 ? 5.101 -2.015 3.266 1.00 95.00 104 THR A O 1
ATOM 812 N N . VAL A 1 105 ? 6.783 -0.595 2.791 1.00 94.50 105 VAL A N 1
ATOM 813 C CA . VAL A 1 105 ? 6.501 0.334 3.897 1.00 94.50 105 VAL A CA 1
ATOM 814 C C . VAL A 1 105 ? 5.115 0.958 3.736 1.00 94.50 105 VAL A C 1
ATOM 816 O O . VAL A 1 105 ? 4.351 0.998 4.697 1.00 94.50 105 VAL A O 1
ATOM 819 N N . ALA A 1 106 ? 4.755 1.374 2.519 1.00 93.69 106 ALA A N 1
ATOM 820 C CA . ALA A 1 106 ? 3.452 1.959 2.228 1.00 93.69 106 ALA A CA 1
ATOM 821 C C . ALA A 1 106 ? 2.299 0.983 2.477 1.00 93.69 106 ALA A C 1
ATOM 823 O O . ALA A 1 106 ? 1.351 1.338 3.177 1.00 93.69 106 ALA A O 1
ATOM 824 N N . ALA A 1 107 ? 2.389 -0.255 1.979 1.00 96.00 107 ALA A N 1
ATOM 825 C CA . ALA A 1 107 ? 1.353 -1.254 2.217 1.00 96.00 107 ALA A CA 1
ATOM 826 C C . ALA A 1 107 ? 1.175 -1.504 3.719 1.00 96.00 107 ALA A C 1
ATOM 828 O O . ALA A 1 107 ? 0.055 -1.454 4.213 1.00 96.00 107 ALA A O 1
ATOM 829 N N . LEU A 1 108 ? 2.261 -1.720 4.464 1.00 97.25 108 LEU A N 1
ATOM 830 C CA . LEU A 1 108 ? 2.175 -2.034 5.892 1.00 97.25 108 LEU A CA 1
ATOM 831 C C . LEU A 1 108 ? 1.684 -0.853 6.743 1.00 97.25 108 LEU A C 1
ATOM 833 O O . LEU A 1 108 ? 0.921 -1.070 7.682 1.00 97.25 108 LEU A O 1
ATOM 837 N N . ALA A 1 109 ? 2.042 0.383 6.391 1.00 95.94 109 ALA A N 1
ATOM 838 C CA . ALA A 1 109 ? 1.525 1.575 7.061 1.00 95.94 109 ALA A CA 1
ATOM 839 C C . ALA A 1 109 ? 0.014 1.754 6.847 1.00 95.94 109 ALA A C 1
ATOM 841 O O . ALA A 1 109 ? -0.720 1.993 7.802 1.00 95.94 109 ALA A O 1
ATOM 842 N N . LEU A 1 110 ? -0.473 1.581 5.613 1.00 95.44 110 LEU A N 1
ATOM 843 C CA . LEU A 1 110 ? -1.909 1.649 5.310 1.00 95.44 110 LEU A CA 1
ATOM 844 C C . LEU A 1 110 ? -2.692 0.614 6.120 1.00 95.44 110 LEU A C 1
ATOM 846 O O . LEU A 1 110 ? -3.681 0.956 6.768 1.00 95.44 110 LEU A O 1
ATOM 850 N N . ARG A 1 111 ? -2.189 -0.624 6.159 1.00 96.56 111 ARG A N 1
ATOM 851 C CA . ARG A 1 111 ? -2.771 -1.708 6.960 1.00 96.56 111 ARG A CA 1
ATOM 852 C C . ARG A 1 111 ? -2.842 -1.366 8.435 1.00 96.56 111 ARG A C 1
ATOM 854 O O . ARG A 1 111 ? -3.874 -1.588 9.059 1.00 96.56 111 ARG A O 1
ATOM 861 N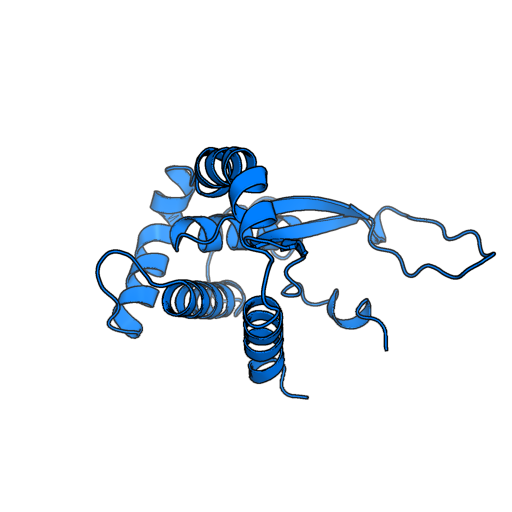 N . TYR A 1 112 ? -1.763 -0.800 8.971 1.00 96.44 112 TYR A N 1
ATOM 862 C CA . TYR A 1 112 ? -1.695 -0.391 10.368 1.00 96.44 112 TYR A CA 1
ATOM 863 C C . TYR A 1 112 ? -2.784 0.626 10.726 1.00 96.44 112 TYR A C 1
ATOM 865 O O . TYR A 1 112 ? -3.412 0.516 11.777 1.00 96.44 112 TYR A O 1
ATOM 873 N N . TYR A 1 113 ? -3.054 1.581 9.834 1.00 95.38 113 TYR A N 1
ATOM 874 C CA . TYR A 1 113 ? -4.110 2.575 10.029 1.00 95.38 113 TYR A CA 1
ATOM 875 C C . TYR A 1 113 ? -5.519 2.074 9.681 1.00 95.38 113 TYR A C 1
ATOM 877 O O . TYR A 1 113 ? -6.474 2.837 9.794 1.00 95.38 113 TYR A O 1
ATOM 885 N N . GLY A 1 114 ? -5.678 0.802 9.307 1.00 94.00 114 GLY A N 1
ATOM 886 C CA . GLY A 1 114 ? -6.982 0.208 9.012 1.00 94.00 114 GLY A CA 1
ATOM 887 C C . GLY A 1 114 ? -7.440 0.366 7.561 1.00 94.00 114 GLY A C 1
ATOM 888 O O . GLY A 1 114 ? -8.616 0.157 7.277 1.00 94.00 114 GLY A O 1
ATOM 889 N N . ILE A 1 115 ? -6.543 0.723 6.637 1.00 93.00 115 ILE A N 1
ATOM 890 C CA . ILE A 1 115 ? -6.829 0.782 5.198 1.00 93.00 115 ILE A CA 1
ATOM 891 C C . ILE A 1 115 ? -6.377 -0.538 4.563 1.00 93.00 115 ILE A C 1
ATOM 893 O O . ILE A 1 115 ? -5.172 -0.819 4.554 1.00 93.00 115 ILE A O 1
ATOM 897 N N . PRO A 1 116 ? -7.290 -1.354 4.001 1.00 95.12 116 PRO A N 1
ATOM 898 C CA . PRO A 1 116 ? -6.893 -2.604 3.378 1.00 95.12 116 PRO A CA 1
ATOM 899 C C . PRO A 1 116 ? -6.012 -2.339 2.157 1.00 95.12 116 PRO A C 1
ATOM 901 O O . PRO A 1 116 ? -6.415 -1.660 1.211 1.00 95.12 116 PRO A O 1
ATOM 904 N N . ALA A 1 117 ? -4.792 -2.871 2.183 1.00 95.25 117 ALA A N 1
ATOM 905 C CA . ALA A 1 117 ? -3.779 -2.595 1.173 1.00 95.25 117 ALA A CA 1
ATOM 906 C C . ALA A 1 117 ? -3.022 -3.860 0.765 1.00 95.25 117 ALA A C 1
ATOM 908 O O . ALA A 1 117 ? -2.784 -4.763 1.576 1.00 95.25 117 ALA A O 1
ATOM 909 N N . ARG A 1 118 ? -2.585 -3.933 -0.493 1.00 95.50 118 ARG A N 1
ATOM 910 C CA . ARG A 1 118 ? -1.735 -5.019 -0.990 1.00 95.50 118 ARG A CA 1
ATOM 911 C C . ARG A 1 118 ? -0.518 -4.497 -1.730 1.00 95.50 118 ARG A C 1
ATOM 913 O O . ARG A 1 118 ? -0.578 -3.506 -2.446 1.00 95.50 118 ARG A O 1
ATOM 920 N N . TYR A 1 119 ? 0.572 -5.222 -1.54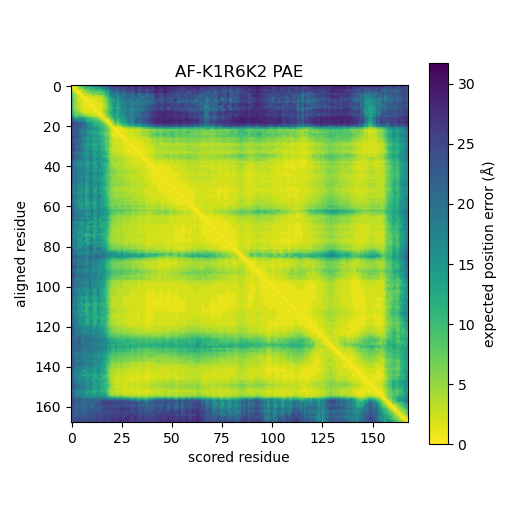0 1.00 95.12 119 TYR A N 1
ATOM 921 C CA . TYR A 1 119 ? 1.806 -5.070 -2.283 1.00 95.12 119 TYR A CA 1
ATOM 922 C C . TYR A 1 119 ? 1.674 -5.745 -3.650 1.00 95.12 119 TYR A C 1
ATOM 924 O O . TYR A 1 119 ? 1.150 -6.860 -3.733 1.00 95.12 119 TYR A O 1
ATOM 932 N N . VAL A 1 120 ? 2.153 -5.085 -4.701 1.00 95.38 120 VAL A N 1
ATOM 933 C CA . VAL A 1 120 ? 2.118 -5.601 -6.070 1.00 95.38 120 VAL A CA 1
ATOM 934 C C . VAL A 1 120 ? 3.476 -5.396 -6.727 1.00 95.38 120 VAL A C 1
ATOM 936 O O . VAL A 1 120 ? 4.082 -4.345 -6.563 1.00 95.38 120 VAL A O 1
ATOM 939 N N . GLU A 1 121 ? 3.930 -6.388 -7.489 1.00 94.44 121 GLU A N 1
ATOM 940 C CA . GLU A 1 121 ? 5.116 -6.316 -8.346 1.00 94.44 121 GLU A CA 1
ATOM 941 C C . GLU A 1 121 ? 4.732 -6.574 -9.799 1.00 94.44 121 GLU A C 1
ATOM 943 O O . GLU A 1 121 ? 3.859 -7.393 -10.098 1.00 94.44 121 GLU A O 1
ATOM 948 N N . GLY A 1 122 ? 5.421 -5.910 -10.720 1.00 93.06 122 GLY A N 1
ATOM 949 C CA . GLY A 1 122 ? 5.182 -6.085 -12.142 1.00 93.06 122 GLY A CA 1
ATOM 950 C C . GLY A 1 122 ? 5.999 -5.126 -12.989 1.00 93.06 122 GLY A C 1
ATOM 951 O O . GLY A 1 122 ? 7.035 -4.625 -12.558 1.00 93.06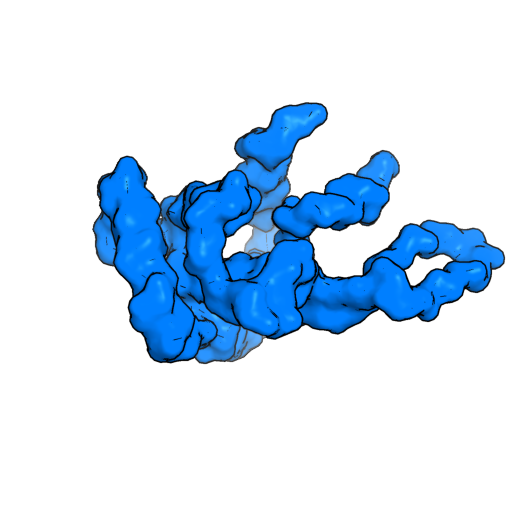 122 GLY A O 1
ATOM 952 N N . PHE A 1 123 ? 5.522 -4.887 -14.209 1.00 90.94 123 PHE A N 1
ATOM 953 C CA . PHE A 1 123 ? 6.158 -3.995 -15.170 1.00 90.94 123 PHE A CA 1
ATOM 954 C C . PHE A 1 123 ? 5.209 -2.867 -15.542 1.00 90.94 123 PHE A C 1
ATOM 956 O O . PHE A 1 123 ? 4.072 -3.131 -15.936 1.00 90.94 123 PHE A O 1
ATOM 963 N N . THR A 1 124 ? 5.702 -1.633 -15.505 1.00 87.50 124 THR A N 1
ATOM 964 C CA . THR A 1 124 ? 4.904 -0.469 -15.883 1.00 87.50 124 THR A CA 1
ATOM 965 C C . THR A 1 124 ? 5.418 0.143 -17.178 1.00 87.50 124 THR A C 1
ATOM 967 O O . THR A 1 124 ? 6.559 0.595 -17.265 1.00 87.50 124 THR A O 1
ATOM 970 N N . VAL A 1 125 ? 4.569 0.141 -18.209 1.00 86.94 125 VAL A N 1
ATOM 971 C CA . VAL A 1 125 ? 4.909 0.596 -19.565 1.00 86.94 125 VAL A CA 1
ATOM 972 C C . VAL A 1 125 ? 3.824 1.510 -20.128 1.00 86.94 125 VAL A C 1
ATOM 974 O O . VAL A 1 125 ? 2.635 1.298 -19.895 1.00 86.94 125 VAL A O 1
ATOM 977 N N . LYS A 1 126 ? 4.228 2.508 -20.921 1.00 85.12 126 LYS A N 1
ATOM 978 C CA . LYS A 1 126 ? 3.297 3.300 -21.734 1.00 85.12 126 LYS A CA 1
ATOM 979 C C . LYS A 1 126 ? 2.938 2.499 -22.975 1.00 85.12 126 LYS A C 1
ATOM 981 O O . LYS A 1 126 ? 3.817 2.162 -23.766 1.00 85.12 126 LYS A O 1
ATOM 986 N N . THR A 1 127 ? 1.661 2.172 -23.121 1.00 84.56 127 THR A N 1
ATOM 987 C CA . THR A 1 127 ? 1.168 1.421 -24.276 1.00 84.56 127 THR A CA 1
ATOM 988 C C . THR A 1 127 ? 0.667 2.367 -25.361 1.00 84.56 127 THR A C 1
ATOM 990 O O . THR A 1 127 ? 0.258 3.493 -25.085 1.00 84.56 127 THR A O 1
ATOM 993 N N . GLN A 1 128 ? 0.719 1.910 -26.610 1.00 87.75 128 GLN A N 1
ATOM 994 C CA . GLN A 1 128 ? 0.137 2.608 -27.747 1.00 87.75 128 GLN A CA 1
ATOM 995 C C . GLN A 1 128 ? -0.557 1.580 -28.640 1.00 87.75 128 GLN A C 1
ATOM 997 O O . GLN A 1 128 ? 0.002 0.521 -28.931 1.00 87.75 128 GLN A O 1
ATOM 1002 N N . GLU A 1 129 ? -1.784 1.884 -29.062 1.00 92.25 129 GLU A N 1
ATOM 1003 C CA . GLU A 1 129 ? -2.571 0.984 -29.902 1.00 92.25 129 GLU A CA 1
ATOM 1004 C C . GLU A 1 129 ? -1.826 0.665 -31.208 1.00 92.25 129 GLU A C 1
ATOM 1006 O O . GLU A 1 129 ? -1.291 1.560 -31.859 1.00 92.25 129 GLU A O 1
ATOM 1011 N N . ASN A 1 130 ? -1.811 -0.611 -31.602 1.00 91.88 130 ASN A N 1
ATOM 1012 C CA . ASN A 1 130 ? -1.120 -1.125 -32.792 1.00 91.88 130 ASN A CA 1
ATOM 1013 C C . ASN A 1 130 ? 0.420 -1.028 -32.772 1.00 91.88 130 ASN A C 1
ATOM 1015 O O . ASN A 1 130 ? 1.051 -1.246 -33.807 1.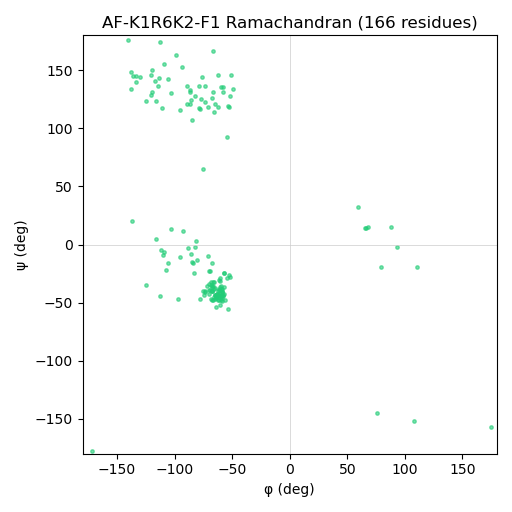00 91.88 130 ASN A O 1
ATOM 1019 N N . PHE A 1 131 ? 1.041 -0.771 -31.614 1.00 90.75 131 PHE A N 1
ATOM 1020 C CA . PHE A 1 131 ? 2.496 -0.836 -31.441 1.00 90.75 131 PHE A CA 1
ATOM 1021 C C . PHE A 1 131 ? 2.901 -1.952 -30.475 1.00 90.75 131 PHE A C 1
ATOM 1023 O O . PHE A 1 131 ? 2.331 -2.111 -29.398 1.00 90.75 131 PHE A O 1
ATOM 1030 N N . ASN A 1 132 ? 3.944 -2.701 -30.842 1.00 91.56 132 ASN A N 1
ATOM 1031 C CA . ASN A 1 132 ? 4.607 -3.614 -29.916 1.00 91.56 132 ASN A CA 1
ATOM 1032 C C . ASN A 1 132 ? 5.517 -2.802 -28.991 1.00 91.56 132 ASN A C 1
ATOM 1034 O O . ASN A 1 132 ? 6.489 -2.204 -29.451 1.00 91.56 132 ASN A O 1
ATOM 1038 N N . ILE A 1 133 ? 5.218 -2.817 -27.694 1.00 89.00 133 ILE A N 1
ATOM 1039 C CA . ILE A 1 133 ? 6.041 -2.188 -26.660 1.00 89.00 133 ILE A CA 1
ATOM 1040 C C . ILE A 1 133 ? 6.824 -3.275 -25.927 1.00 89.00 133 ILE A C 1
ATOM 1042 O O . ILE A 1 133 ? 6.261 -4.285 -25.506 1.00 89.00 133 ILE A O 1
ATOM 1046 N N . SER A 1 134 ? 8.134 -3.084 -25.786 1.00 91.19 134 SER A N 1
ATOM 1047 C CA . SER A 1 134 ? 8.981 -3.983 -25.004 1.00 91.19 134 SER A CA 1
ATOM 1048 C C . SER A 1 134 ? 8.960 -3.581 -23.533 1.00 91.19 134 SER A C 1
ATOM 1050 O O . SER A 1 134 ? 9.307 -2.452 -23.205 1.00 91.19 134 SER A O 1
ATOM 1052 N N . ALA A 1 135 ? 8.595 -4.519 -22.659 1.00 91.75 135 ALA A N 1
ATOM 1053 C CA . ALA A 1 135 ? 8.820 -4.404 -21.222 1.00 91.75 135 ALA A CA 1
ATOM 1054 C C . ALA A 1 135 ? 10.193 -5.001 -20.886 1.00 91.75 135 ALA A C 1
ATOM 1056 O O . ALA A 1 135 ? 10.455 -6.169 -21.181 1.00 91.75 135 ALA A O 1
ATOM 1057 N N . THR A 1 136 ? 11.080 -4.196 -20.306 1.00 92.19 136 THR A N 1
ATOM 1058 C CA . THR A 1 136 ? 12.426 -4.609 -19.886 1.00 92.19 136 THR A CA 1
ATOM 1059 C C . THR A 1 136 ? 12.543 -4.582 -18.364 1.00 92.19 136 THR A C 1
ATOM 1061 O O . THR A 1 136 ? 11.642 -4.125 -17.665 1.00 92.19 136 THR A O 1
ATOM 1064 N N . ALA A 1 137 ? 13.674 -5.051 -17.831 1.00 91.44 137 ALA A N 1
ATOM 1065 C CA . ALA A 1 137 ? 13.951 -5.003 -16.395 1.00 91.44 137 ALA A CA 1
ATOM 1066 C C . ALA A 1 137 ? 13.899 -3.577 -15.810 1.00 91.44 137 ALA A C 1
ATOM 1068 O O . ALA A 1 137 ? 13.609 -3.422 -14.632 1.00 91.44 137 ALA A O 1
ATOM 1069 N N . GLU A 1 138 ? 14.123 -2.539 -16.621 1.00 88.12 138 GLU A N 1
ATOM 1070 C CA . GLU A 1 138 ? 14.013 -1.137 -16.192 1.00 88.12 138 GLU A CA 1
ATOM 1071 C C . GLU A 1 138 ? 12.562 -0.721 -15.909 1.00 88.12 138 GLU A C 1
ATOM 1073 O O . GLU A 1 138 ? 12.325 0.226 -15.165 1.00 88.12 138 GLU A O 1
ATOM 1078 N N . ASN A 1 139 ? 11.585 -1.429 -16.485 1.00 88.44 139 ASN A N 1
ATOM 1079 C CA . ASN A 1 139 ? 10.166 -1.204 -16.221 1.00 88.44 139 ASN A CA 1
ATOM 1080 C C . ASN A 1 139 ? 9.669 -1.968 -14.988 1.00 88.44 139 ASN A C 1
ATOM 1082 O O . ASN A 1 139 ? 8.517 -1.776 -14.601 1.00 88.44 139 ASN A O 1
ATOM 1086 N N . ALA A 1 140 ? 10.493 -2.850 -14.413 1.00 91.38 140 ALA A N 1
ATOM 1087 C CA . ALA A 1 140 ? 10.117 -3.648 -13.259 1.00 91.38 140 ALA A CA 1
ATOM 1088 C C . ALA A 1 140 ? 10.073 -2.792 -11.992 1.00 91.38 140 ALA A C 1
ATOM 1090 O O . ALA A 1 140 ? 10.983 -2.009 -11.712 1.00 91.38 140 ALA A O 1
ATOM 1091 N N . GLY A 1 141 ? 9.043 -2.987 -11.183 1.00 91.62 141 GLY A N 1
ATOM 1092 C CA . GLY A 1 141 ? 8.930 -2.322 -9.899 1.00 91.62 141 GLY A CA 1
ATOM 1093 C 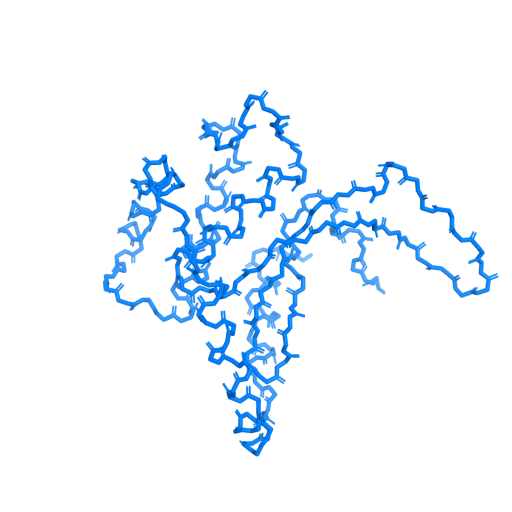C . GLY A 1 141 ? 7.770 -2.846 -9.077 1.00 91.62 141 GLY A C 1
ATOM 1094 O O . GLY A 1 141 ? 7.044 -3.750 -9.496 1.00 91.62 141 GLY A O 1
ATOM 1095 N N . ALA A 1 142 ? 7.606 -2.234 -7.910 1.00 92.81 142 ALA A N 1
ATOM 1096 C CA . ALA A 1 142 ? 6.497 -2.504 -7.019 1.00 92.81 142 ALA A CA 1
ATOM 1097 C C . ALA A 1 142 ? 5.643 -1.257 -6.772 1.00 92.81 142 ALA A C 1
ATOM 1099 O O . ALA A 1 142 ? 6.137 -0.129 -6.790 1.00 92.81 142 ALA A O 1
ATOM 1100 N N . TRP A 1 143 ? 4.357 -1.471 -6.522 1.00 91.56 143 TRP A N 1
ATOM 1101 C CA . TRP A 1 143 ? 3.404 -0.447 -6.106 1.00 91.56 143 TRP A CA 1
ATOM 1102 C C . TRP A 1 143 ? 2.462 -1.010 -5.043 1.00 91.56 143 TRP A C 1
ATOM 1104 O O . TRP A 1 143 ? 2.521 -2.187 -4.677 1.00 91.56 143 TRP A O 1
ATOM 1114 N N . VAL A 1 144 ? 1.603 -0.144 -4.518 1.00 91.94 144 VAL A N 1
ATOM 1115 C CA . VAL A 1 144 ? 0.569 -0.523 -3.556 1.00 91.94 144 VAL A CA 1
ATOM 1116 C C . VAL A 1 144 ? -0.787 -0.330 -4.194 1.00 91.94 144 VAL A C 1
ATOM 1118 O O . VAL A 1 144 ? -0.993 0.628 -4.933 1.00 91.94 144 VAL A O 1
ATOM 1121 N N . GLU A 1 145 ? -1.718 -1.219 -3.887 1.00 92.62 145 GLU A N 1
ATOM 1122 C CA . GLU A 1 145 ? -3.132 -1.026 -4.177 1.00 92.62 145 GLU A CA 1
ATOM 1123 C C . GLU A 1 145 ? -3.925 -0.984 -2.876 1.00 92.62 145 GLU A C 1
ATOM 1125 O O . GLU A 1 145 ? -3.643 -1.753 -1.956 1.00 92.62 145 GLU A O 1
ATOM 1130 N N . VAL A 1 146 ? -4.919 -0.104 -2.810 1.00 91.75 146 VAL A N 1
ATOM 1131 C CA . VAL A 1 146 ? -5.870 -0.006 -1.699 1.00 91.75 146 VAL A CA 1
ATOM 1132 C C . VAL A 1 146 ? -7.215 -0.564 -2.127 1.00 91.75 146 VAL A C 1
ATOM 1134 O O . VAL A 1 146 ? -7.616 -0.410 -3.281 1.00 91.75 146 VAL A O 1
ATOM 1137 N N . TYR A 1 147 ? -7.900 -1.242 -1.216 1.00 90.38 147 TYR A N 1
ATOM 1138 C CA . TYR A 1 147 ? -9.243 -1.726 -1.479 1.00 90.38 147 TYR A CA 1
ATOM 1139 C C . TYR A 1 147 ? -10.273 -0.656 -1.149 1.00 90.38 147 TYR A C 1
ATOM 1141 O O . TYR A 1 147 ? -10.240 -0.059 -0.073 1.00 90.38 147 TYR A O 1
ATOM 1149 N N . GLN A 1 148 ? -11.214 -0.454 -2.062 1.00 85.50 148 GLN A N 1
ATOM 1150 C CA . GLN A 1 148 ? -12.348 0.422 -1.857 1.00 85.50 148 GLN A CA 1
ATOM 1151 C C . GLN A 1 148 ? -13.654 -0.327 -2.103 1.00 85.50 148 GLN A C 1
ATOM 1153 O O . GLN A 1 148 ? -13.897 -0.844 -3.196 1.00 85.50 148 GLN A O 1
ATOM 1158 N N . ASP A 1 149 ? -14.513 -0.329 -1.085 1.00 83.31 149 ASP A N 1
ATOM 1159 C CA . ASP A 1 149 ? -15.859 -0.897 -1.140 1.00 83.31 149 ASP A CA 1
ATOM 1160 C C . ASP A 1 149 ? -16.605 -0.395 -2.379 1.00 83.31 149 ASP A C 1
ATOM 1162 O O . ASP A 1 149 ? -16.586 0.796 -2.695 1.00 83.31 149 ASP A O 1
ATOM 1166 N N . GLY A 1 150 ? -17.259 -1.303 -3.099 1.00 82.81 150 GLY A N 1
ATOM 1167 C CA . GLY A 1 150 ? -17.996 -0.936 -4.307 1.00 82.81 150 GLY A CA 1
ATOM 1168 C C . GLY A 1 150 ? -17.146 -0.735 -5.568 1.00 82.81 150 GLY A C 1
ATOM 1169 O O . GLY A 1 150 ? -17.690 -0.830 -6.665 1.00 82.81 150 GLY A O 1
ATOM 1170 N N . VAL A 1 151 ? -15.833 -0.516 -5.441 1.00 85.75 151 VAL A N 1
ATOM 1171 C CA . VAL A 1 151 ? -14.934 -0.198 -6.567 1.00 85.75 151 VAL A CA 1
ATOM 1172 C C . VAL A 1 151 ? -13.931 -1.322 -6.833 1.00 85.75 151 VAL A C 1
ATOM 1174 O O . VAL A 1 151 ? -13.733 -1.717 -7.981 1.00 85.75 151 VAL A O 1
ATOM 1177 N N . GLY A 1 152 ? -13.322 -1.872 -5.782 1.00 86.38 152 GLY A N 1
ATOM 1178 C CA . GLY A 1 152 ? -12.278 -2.888 -5.869 1.00 86.38 152 GLY A CA 1
ATOM 1179 C C . GLY A 1 152 ? -10.889 -2.356 -5.508 1.00 86.38 152 GLY A C 1
ATOM 1180 O O . GLY A 1 152 ? -10.745 -1.437 -4.708 1.00 86.38 152 GLY A O 1
ATOM 1181 N N . TRP A 1 153 ? -9.850 -2.966 -6.080 1.00 90.25 153 TRP A N 1
ATOM 1182 C CA . TRP A 1 153 ? -8.456 -2.577 -5.851 1.00 90.25 153 TRP A CA 1
ATOM 1183 C C . TRP A 1 153 ? -8.050 -1.401 -6.736 1.00 90.25 153 TRP A C 1
ATOM 1185 O O . TRP A 1 153 ? -8.198 -1.466 -7.956 1.00 90.25 153 TRP A O 1
ATOM 1195 N N . LEU A 1 154 ? -7.493 -0.359 -6.123 1.00 86.44 154 LEU A N 1
ATOM 1196 C CA . LEU A 1 154 ? -7.046 0.855 -6.795 1.00 86.44 154 LEU A CA 1
ATOM 1197 C C . LEU A 1 154 ? -5.551 1.081 -6.563 1.00 86.44 154 LEU A C 1
ATOM 1199 O O . LEU A 1 154 ? -5.122 1.075 -5.407 1.00 86.44 154 LEU A O 1
ATOM 1203 N N . PRO A 1 155 ? -4.746 1.305 -7.618 1.00 85.94 155 PRO A N 1
ATOM 1204 C CA . PRO A 1 155 ? -3.330 1.602 -7.464 1.00 85.94 155 PRO A CA 1
ATOM 1205 C C . PRO A 1 155 ? -3.138 2.952 -6.785 1.00 85.94 155 PRO A C 1
ATOM 1207 O O . PRO A 1 155 ? -3.718 3.967 -7.170 1.00 85.94 155 PRO A O 1
ATOM 1210 N N . LEU A 1 156 ? -2.284 2.956 -5.771 1.00 74.56 156 LEU A N 1
ATOM 1211 C CA . LEU A 1 156 ? -1.918 4.138 -5.026 1.00 74.56 156 LEU A CA 1
ATOM 1212 C C . LEU A 1 156 ? -0.783 4.850 -5.763 1.00 74.56 156 LEU A C 1
ATOM 1214 O O . LEU A 1 156 ? 0.363 4.396 -5.775 1.00 74.56 156 LEU A O 1
ATOM 1218 N N . ALA A 1 157 ? -1.111 5.976 -6.390 1.00 61.09 157 ALA A N 1
ATOM 1219 C CA . ALA A 1 157 ? -0.160 6.828 -7.092 1.00 61.09 157 ALA A CA 1
ATOM 1220 C C . ALA A 1 157 ? 0.684 7.641 -6.095 1.00 61.09 157 ALA A C 1
ATOM 1222 O O . ALA A 1 157 ? 0.560 8.855 -6.013 1.00 61.09 157 ALA A O 1
ATOM 1223 N N . LEU A 1 158 ? 1.509 6.974 -5.289 1.00 49.53 158 LEU A N 1
ATOM 1224 C CA . LEU A 1 158 ? 2.424 7.652 -4.362 1.00 49.53 158 LEU A CA 1
ATOM 1225 C C . LEU A 1 158 ? 3.905 7.398 -4.676 1.00 49.53 158 LEU A C 1
ATOM 1227 O O . LEU A 1 158 ? 4.784 7.831 -3.937 1.00 49.53 158 LEU A O 1
ATOM 1231 N N . THR A 1 159 ? 4.212 6.704 -5.769 1.00 41.34 159 THR A N 1
ATOM 1232 C CA . THR A 1 159 ? 5.599 6.460 -6.174 1.00 41.34 159 THR A CA 1
ATOM 1233 C C . THR A 1 159 ? 6.105 7.631 -7.023 1.00 41.34 159 THR A C 1
ATOM 1235 O O . THR A 1 159 ? 5.545 7.873 -8.100 1.00 41.34 159 THR A O 1
ATOM 1238 N N . PRO A 1 160 ? 7.185 8.330 -6.621 1.00 40.06 160 PRO A N 1
ATOM 1239 C CA . PRO A 1 160 ? 7.880 9.253 -7.512 1.00 40.06 160 PRO A CA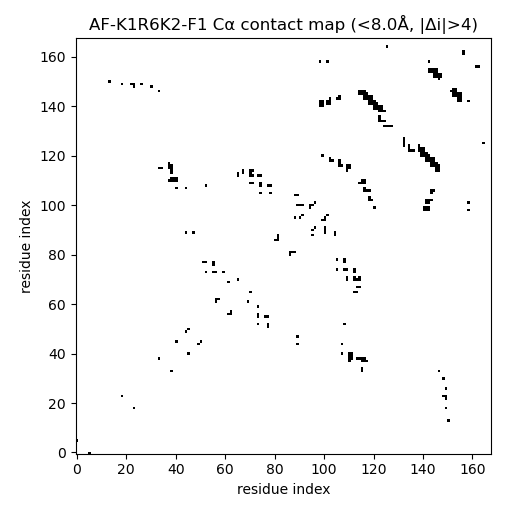 1
ATOM 1240 C C . PRO A 1 160 ? 8.267 8.515 -8.804 1.00 40.06 160 PRO A C 1
ATOM 1242 O O . PRO A 1 160 ? 8.972 7.509 -8.762 1.00 40.06 160 PRO A O 1
ATOM 1245 N N . GLY A 1 161 ? 7.749 8.973 -9.949 1.00 39.66 161 GLY A N 1
ATOM 1246 C CA . GLY A 1 161 ? 7.933 8.338 -11.265 1.00 39.66 161 GLY A CA 1
ATOM 1247 C C . GLY A 1 161 ? 6.681 7.681 -11.869 1.00 39.66 161 GLY A C 1
ATOM 1248 O O . GLY A 1 161 ? 6.612 7.536 -13.091 1.00 39.66 161 GLY A O 1
ATOM 1249 N N . LEU A 1 162 ? 5.657 7.366 -11.064 1.00 40.25 162 LEU A N 1
ATOM 1250 C CA . LEU A 1 162 ? 4.351 6.881 -11.545 1.00 40.25 162 LEU A CA 1
ATOM 1251 C C . LEU A 1 162 ? 3.387 8.017 -11.933 1.00 40.25 162 LEU A C 1
ATOM 1253 O O . LEU A 1 162 ? 2.451 7.788 -12.695 1.00 40.25 162 LEU A O 1
ATOM 1257 N N . GLU A 1 163 ? 3.676 9.256 -11.520 1.00 44.97 163 GLU A N 1
ATOM 1258 C CA . GLU A 1 163 ? 2.940 10.464 -11.932 1.00 44.97 163 GLU A CA 1
ATOM 1259 C C . GLU A 1 163 ? 2.857 10.624 -13.462 1.00 44.97 163 GLU A C 1
ATOM 1261 O O . GLU A 1 163 ? 1.880 11.157 -13.974 1.00 44.97 163 GLU A O 1
ATOM 1266 N N . SER A 1 164 ? 3.844 10.116 -14.218 1.00 42.78 164 SER A N 1
ATOM 1267 C CA . SER A 1 164 ? 3.865 10.250 -15.685 1.00 42.78 164 SER A CA 1
ATOM 1268 C C . SER A 1 164 ? 3.005 9.224 -16.435 1.00 42.78 164 SER A C 1
ATOM 1270 O O . SER A 1 164 ? 2.986 9.235 -17.668 1.00 42.78 164 SER A O 1
ATOM 1272 N N . LEU A 1 165 ? 2.367 8.294 -15.721 1.00 37.66 165 LEU A N 1
ATOM 1273 C CA . LEU A 1 165 ? 1.592 7.188 -16.290 1.00 37.66 165 LEU A CA 1
ATOM 1274 C C . LEU A 1 165 ? 0.084 7.345 -16.081 1.00 37.66 165 LEU A C 1
ATOM 1276 O O . LEU A 1 165 ? -0.683 6.569 -16.651 1.00 37.66 165 LEU A O 1
ATOM 1280 N N . ALA A 1 166 ? -0.339 8.358 -15.320 1.00 31.20 166 ALA A N 1
ATOM 1281 C CA . ALA A 1 166 ? -1.693 8.867 -15.444 1.00 31.20 166 ALA A CA 1
ATOM 1282 C C . ALA A 1 166 ? -1.890 9.362 -16.892 1.00 31.20 166 ALA A C 1
ATOM 1284 O O . ALA A 1 166 ? -0.972 9.982 -17.441 1.00 31.20 166 ALA A O 1
ATOM 1285 N N . PRO A 1 167 ? -3.023 9.054 -17.545 1.00 26.06 167 PRO A N 1
ATOM 1286 C CA . PRO A 1 167 ? -3.316 9.624 -18.853 1.00 26.06 167 PRO A CA 1
ATOM 1287 C C . PRO A 1 167 ? -3.326 11.157 -18.744 1.00 26.06 167 PRO A C 1
ATOM 1289 O O . PRO A 1 167 ? -3.939 11.695 -17.821 1.00 26.06 167 PRO A O 1
ATOM 1292 N N . GLU A 1 168 ? -2.621 11.835 -19.655 1.00 32.66 168 GLU A N 1
ATOM 1293 C CA . GLU A 1 168 ? -2.851 13.264 -19.926 1.00 32.66 168 GLU A CA 1
ATOM 1294 C C . GLU A 1 168 ? -4.248 13.487 -20.520 1.00 32.66 168 GLU A C 1
ATOM 1296 O O . GLU A 1 168 ? -4.698 12.629 -21.320 1.00 32.66 168 GLU A O 1
#

InterPro domains:
  IPR002931 Transglutaminase-like [PF01841] (94-156)
  IPR002931 Transglutaminase-like [SM00460] (91-160)
  IPR038765 Papain-like cysteine peptidase superfamily [SSF54001] (96-162)
  IPR052901 Bacterial transglutaminase-like [PTHR42736] (94-162)